Protein AF-A0A8T1KWB9-F1 (afdb_monomer_lite)

Sequence (146 aa):
MKRAVDLRKAERLNRGLHFVDAPKNNNHTVFVDEEEQVNSFDVAEHFDTAPELADRAFNRIRKRDLETAELPDLAANPKQKYKMQVEKDAMYRELRDRLARAKKLGHMSAKLDLERKVQAKGRKKKVKAAENGMPAVYRWKQQRQK

pLDDT: mean 89.34, std 5.97, range [61.62, 96.5]

Organism: NCBI:txid29920

Secondary structure (DSSP, 8-state):
-HHHHHHHHHHHHHHH---TTSPP----PPP-SSHHHHHT--HHHHTTB-HHHHT-SS---BHHHHHH-----SSS-HHHHHHHHHHHHHHHHHHHHHHHHHHHHHHHHHHHHHHHHHHSSS-EEEEE--BTTBPPEEEE------

Foldseek 3Di:
DVLVVLVVVLVVLVVVDDCQVPDDPDDDDDDDDDPVCVVVPDQCVVLQADPVCSPGPPDGDHPVRVVVDDDDPPVVCVPVVVVVVVVNVVSVVSSVVSVVVSVLVVLVVQQVVVVVVVPDDFDKDFDAPADPSHHTDIDTDPDDDD

InterPro domains:
  IPR007144 Small-subunit processome, Utp11 [PF03998] (1-146)
  IPR007144 Small-subunit processome, Utp11 [PTHR12838] (1-146)

Radius of gyration: 26.69 Å; chains: 1; bounding box: 68×46×63 Å

Structure (mmCIF, N/CA/C/O backbone):
data_AF-A0A8T1KWB9-F1
#
_entry.id   AF-A0A8T1KWB9-F1
#
loop_
_atom_site.group_PDB
_atom_site.id
_atom_site.type_symbol
_atom_site.label_atom_id
_atom_site.label_alt_id
_atom_site.label_comp_id
_atom_site.label_asym_id
_atom_site.label_entity_id
_atom_site.label_seq_id
_atom_site.pdbx_PDB_ins_code
_atom_site.Cartn_x
_atom_site.Cartn_y
_atom_site.Cartn_z
_atom_site.occupancy
_atom_site.B_iso_or_equiv
_atom_site.auth_seq_id
_atom_site.auth_comp_id
_atom_site.auth_asym_id
_atom_site.auth_atom_id
_atom_site.pdbx_PDB_model_num
ATOM 1 N N . MET A 1 1 ? 20.171 3.646 -8.354 1.00 77.69 1 MET A N 1
ATOM 2 C CA . MET A 1 1 ? 20.220 4.110 -6.945 1.00 77.69 1 MET A CA 1
ATOM 3 C C . MET A 1 1 ? 18.949 4.819 -6.470 1.00 77.69 1 MET A C 1
ATOM 5 O O . MET A 1 1 ? 18.406 4.393 -5.461 1.00 77.69 1 MET A O 1
ATOM 9 N N . LYS A 1 2 ? 18.416 5.834 -7.174 1.00 90.50 2 LYS A N 1
ATOM 10 C CA . LYS A 1 2 ? 17.222 6.590 -6.721 1.00 90.50 2 LYS A CA 1
ATOM 11 C C . LYS A 1 2 ? 15.974 5.725 -6.452 1.00 90.50 2 LYS A C 1
ATOM 13 O O . LYS A 1 2 ? 15.340 5.901 -5.422 1.00 90.50 2 LYS A O 1
ATOM 18 N N . ARG A 1 3 ? 15.710 4.704 -7.283 1.00 93.12 3 ARG A N 1
ATOM 19 C CA . ARG A 1 3 ? 14.637 3.713 -7.044 1.00 93.12 3 ARG A CA 1
ATOM 20 C C . ARG A 1 3 ? 14.742 3.030 -5.675 1.00 93.12 3 ARG A C 1
ATOM 22 O O . ARG A 1 3 ? 13.736 2.878 -4.998 1.00 93.12 3 ARG A O 1
ATOM 29 N N . ALA A 1 4 ? 15.944 2.621 -5.268 1.00 94.62 4 ALA A N 1
ATOM 30 C CA . ALA A 1 4 ? 16.150 1.939 -3.990 1.00 94.62 4 ALA A CA 1
ATOM 31 C C . ALA A 1 4 ? 15.890 2.872 -2.796 1.00 94.62 4 ALA A C 1
ATOM 33 O O . ALA A 1 4 ? 15.372 2.431 -1.777 1.00 94.62 4 ALA A O 1
ATOM 34 N N . VAL A 1 5 ? 16.200 4.165 -2.938 1.00 95.69 5 VAL A N 1
ATOM 35 C CA . VAL A 1 5 ? 15.898 5.182 -1.919 1.00 95.69 5 VAL A CA 1
ATOM 36 C C . VAL A 1 5 ? 14.388 5.351 -1.751 1.00 95.69 5 VAL A C 1
ATOM 38 O O . VAL A 1 5 ? 13.902 5.327 -0.622 1.00 95.69 5 VAL A O 1
ATOM 41 N N . ASP A 1 6 ? 13.641 5.472 -2.854 1.00 95.00 6 ASP A N 1
ATOM 42 C CA . ASP A 1 6 ? 12.179 5.585 -2.791 1.00 95.00 6 ASP A CA 1
ATOM 43 C C . ASP A 1 6 ? 11.531 4.319 -2.216 1.00 95.00 6 ASP A C 1
ATOM 45 O O . ASP A 1 6 ? 10.625 4.437 -1.397 1.00 95.00 6 ASP A O 1
ATOM 49 N N . LEU A 1 7 ? 12.035 3.126 -2.557 1.00 95.88 7 LEU A N 1
ATOM 50 C CA . LEU A 1 7 ? 11.556 1.866 -1.977 1.00 95.88 7 LEU A CA 1
ATOM 51 C C . LEU A 1 7 ? 11.820 1.781 -0.470 1.00 95.88 7 LEU A C 1
ATOM 53 O O . LEU A 1 7 ? 10.900 1.474 0.276 1.00 95.88 7 LEU A O 1
ATOM 57 N N . ARG A 1 8 ? 13.028 2.121 -0.001 1.00 96.06 8 ARG A N 1
ATOM 58 C CA . ARG A 1 8 ? 13.342 2.145 1.441 1.00 96.06 8 ARG A CA 1
ATOM 59 C C . ARG A 1 8 ? 12.474 3.150 2.200 1.00 96.06 8 ARG A C 1
ATOM 61 O O . ARG A 1 8 ? 12.041 2.888 3.319 1.00 96.06 8 ARG A O 1
ATOM 68 N N . LYS A 1 9 ? 12.209 4.318 1.605 1.00 95.19 9 LYS A N 1
ATOM 69 C CA . LYS A 1 9 ? 11.321 5.321 2.207 1.00 95.19 9 LYS A CA 1
ATOM 70 C C . LYS A 1 9 ? 9.868 4.841 2.229 1.00 95.19 9 LY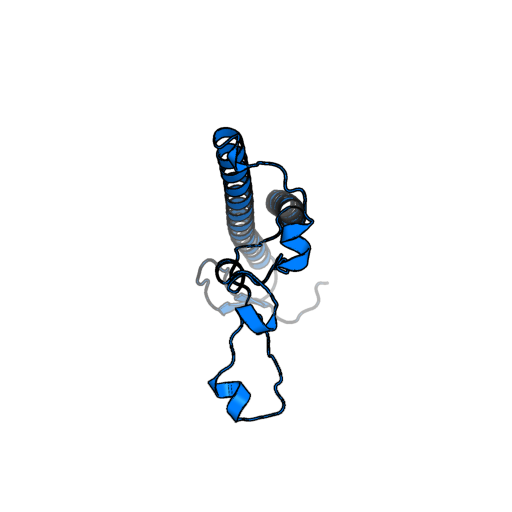S A C 1
ATOM 72 O O . LYS A 1 9 ? 9.225 5.008 3.259 1.00 95.19 9 LYS A O 1
ATOM 77 N N . ALA A 1 10 ? 9.385 4.234 1.144 1.00 95.25 10 ALA A N 1
ATOM 78 C CA . ALA A 1 10 ? 8.056 3.633 1.080 1.00 95.25 10 ALA A CA 1
ATOM 79 C C . ALA A 1 10 ? 7.901 2.515 2.117 1.00 95.25 10 ALA A C 1
ATOM 81 O O . ALA A 1 10 ? 6.915 2.500 2.836 1.00 95.25 10 ALA A O 1
ATOM 82 N N . GLU A 1 11 ? 8.900 1.645 2.274 1.00 94.94 11 GLU A N 1
ATOM 83 C CA . GLU A 1 11 ? 8.899 0.586 3.286 1.00 94.94 11 GLU A CA 1
ATOM 84 C C . GLU A 1 11 ? 8.808 1.159 4.705 1.00 94.94 11 GLU A C 1
ATOM 86 O O . GLU A 1 11 ? 7.983 0.719 5.501 1.00 94.94 11 GLU A O 1
ATOM 91 N N . ARG A 1 12 ? 9.601 2.192 5.013 1.00 94.44 12 ARG A N 1
ATOM 92 C CA . ARG A 1 12 ? 9.540 2.865 6.317 1.00 94.44 12 ARG A CA 1
ATOM 93 C C . ARG A 1 12 ? 8.172 3.498 6.584 1.00 94.44 12 ARG A C 1
ATOM 95 O O . ARG A 1 12 ? 7.679 3.380 7.698 1.00 94.44 12 ARG A O 1
ATOM 102 N N . LEU A 1 13 ? 7.577 4.158 5.588 1.00 93.75 13 LEU A N 1
ATOM 103 C CA . LEU A 1 13 ? 6.226 4.723 5.703 1.00 93.75 13 LEU A CA 1
ATOM 104 C C . LEU A 1 13 ? 5.181 3.618 5.891 1.00 93.75 13 LEU A C 1
ATOM 106 O O . LEU A 1 13 ? 4.329 3.727 6.763 1.00 93.75 13 LEU A O 1
ATOM 110 N N . ASN A 1 14 ? 5.291 2.531 5.129 1.00 92.00 14 ASN A N 1
ATOM 111 C CA . ASN A 1 14 ? 4.378 1.395 5.189 1.00 92.00 14 ASN A CA 1
ATOM 112 C C . ASN A 1 14 ? 4.375 0.722 6.568 1.00 92.00 14 ASN A C 1
ATOM 114 O O . ASN A 1 14 ? 3.321 0.328 7.041 1.00 92.00 14 ASN A O 1
ATOM 118 N N . ARG A 1 15 ? 5.532 0.633 7.240 1.00 91.00 15 ARG A N 1
ATOM 119 C CA . ARG A 1 15 ? 5.627 0.093 8.611 1.00 91.00 15 ARG A CA 1
ATOM 120 C C . ARG A 1 15 ? 4.880 0.935 9.651 1.00 91.00 15 ARG A C 1
ATOM 122 O O . ARG A 1 15 ? 4.460 0.389 10.660 1.00 91.00 15 ARG A O 1
ATOM 129 N N . GLY A 1 16 ? 4.749 2.244 9.427 1.00 87.94 16 GLY A N 1
ATOM 130 C CA . GLY A 1 16 ? 4.031 3.152 10.328 1.00 87.94 16 GLY A CA 1
ATOM 131 C C . GLY A 1 16 ? 2.549 3.340 9.988 1.00 87.94 16 GLY A C 1
ATOM 132 O O . GLY A 1 16 ? 1.825 3.956 10.764 1.00 87.94 16 GLY A O 1
ATOM 133 N N . LEU A 1 17 ? 2.090 2.848 8.834 1.00 90.19 17 LEU A N 1
ATOM 134 C CA . LEU A 1 17 ? 0.708 2.986 8.381 1.00 90.19 17 LEU A CA 1
ATOM 135 C C . LEU A 1 17 ? -0.053 1.682 8.628 1.00 90.19 17 LEU A C 1
ATOM 137 O O . LEU A 1 17 ? 0.358 0.613 8.191 1.00 90.19 17 LEU A O 1
ATOM 141 N N . HIS A 1 18 ? -1.185 1.776 9.323 1.00 84.50 18 HIS A N 1
ATOM 142 C CA . HIS A 1 18 ? -1.950 0.603 9.757 1.00 84.50 18 HIS A CA 1
ATOM 143 C C . HIS A 1 18 ? -3.013 0.130 8.750 1.00 84.50 18 HIS A C 1
ATOM 145 O O . HIS A 1 18 ? -3.548 -0.963 8.920 1.00 84.50 18 HIS A O 1
ATOM 151 N N . PHE A 1 19 ? -3.328 0.924 7.716 1.00 86.56 19 PHE A N 1
ATOM 152 C CA . PHE A 1 19 ? -4.338 0.597 6.689 1.00 86.56 19 PHE A CA 1
ATOM 153 C C . PHE A 1 19 ? -5.686 0.155 7.278 1.00 86.56 19 PHE A C 1
ATOM 155 O O . PHE A 1 19 ? -6.318 -0.785 6.806 1.00 86.56 19 PHE A O 1
ATOM 162 N N . VAL A 1 20 ? -6.089 0.828 8.354 1.00 83.69 20 VAL A N 1
ATOM 163 C CA . VAL A 1 20 ? -7.256 0.482 9.171 1.00 83.69 20 VAL A CA 1
ATOM 164 C C . VAL A 1 20 ? -8.556 0.594 8.370 1.00 83.69 20 VAL A C 1
ATOM 166 O O . VAL A 1 20 ? -9.344 -0.343 8.372 1.00 83.69 20 VAL A O 1
ATOM 169 N N . ASP A 1 21 ? -8.710 1.676 7.606 1.00 77.69 21 ASP A N 1
ATOM 170 C CA . ASP A 1 21 ? -9.900 1.946 6.784 1.00 77.69 21 ASP A CA 1
ATOM 171 C C . ASP A 1 21 ? -9.782 1.402 5.348 1.00 77.69 21 ASP A C 1
ATOM 173 O O . ASP A 1 21 ? -10.619 1.683 4.492 1.00 77.69 21 ASP A O 1
ATOM 177 N N . ALA A 1 22 ? -8.714 0.659 5.040 1.00 82.88 22 ALA A N 1
ATOM 178 C CA . ALA A 1 22 ? -8.559 0.061 3.722 1.00 82.88 22 ALA A CA 1
ATOM 179 C C . ALA A 1 22 ? -9.449 -1.189 3.616 1.00 82.88 22 ALA A C 1
ATOM 181 O O . ALA A 1 22 ? -9.444 -2.004 4.545 1.00 82.88 22 ALA A O 1
ATOM 182 N N . PRO A 1 23 ? -10.163 -1.395 2.493 1.00 81.12 23 PRO A N 1
ATOM 183 C CA . PRO A 1 23 ? -10.938 -2.612 2.295 1.00 81.12 23 PRO A CA 1
ATOM 184 C C . PRO A 1 23 ? -9.993 -3.814 2.338 1.00 81.12 23 PRO A C 1
ATOM 186 O O . PRO A 1 23 ? -9.024 -3.895 1.577 1.00 81.12 23 PRO A O 1
ATOM 189 N N . LYS A 1 24 ? -10.254 -4.734 3.265 1.00 81.12 24 LYS A N 1
ATOM 190 C CA . LYS A 1 24 ? -9.533 -5.999 3.370 1.00 81.12 24 LYS A CA 1
ATOM 191 C C . LYS A 1 24 ? -10.380 -7.085 2.725 1.00 81.12 24 LYS A C 1
ATOM 193 O O . LYS A 1 24 ? -11.570 -7.187 2.987 1.00 81.12 24 LYS A O 1
ATOM 198 N N . ASN A 1 25 ? -9.748 -7.924 1.911 1.00 82.38 25 ASN A N 1
ATOM 199 C CA . ASN A 1 25 ? -10.409 -9.061 1.268 1.00 82.38 25 ASN A CA 1
ATOM 200 C C . ASN A 1 25 ? -10.485 -10.268 2.221 1.00 82.38 25 ASN A C 1
ATOM 202 O O . ASN A 1 25 ? -10.123 -11.380 1.839 1.00 82.38 25 ASN A O 1
ATOM 206 N N . ASN A 1 26 ? -10.858 -10.048 3.484 1.00 84.75 26 ASN A N 1
ATOM 207 C CA . ASN A 1 26 ? -11.024 -11.106 4.472 1.00 84.75 26 ASN A CA 1
ATOM 208 C C . ASN A 1 26 ? -12.505 -11.306 4.793 1.00 84.75 26 ASN A C 1
ATOM 210 O O . ASN A 1 26 ? -13.232 -10.348 5.033 1.00 84.75 26 ASN A O 1
ATOM 214 N N . ASN A 1 27 ? -12.924 -12.566 4.852 1.00 88.44 27 ASN A N 1
ATOM 215 C CA . ASN A 1 27 ? -14.277 -12.933 5.246 1.00 88.44 27 ASN A CA 1
ATOM 216 C C . ASN A 1 27 ? -14.252 -13.402 6.701 1.00 88.44 27 ASN A C 1
ATOM 218 O O . ASN A 1 27 ? -13.423 -14.240 7.063 1.00 88.44 27 ASN A O 1
ATOM 222 N N . HIS A 1 28 ? -15.145 -12.862 7.529 1.00 88.88 28 HIS A N 1
ATOM 223 C CA . HIS A 1 28 ? -15.380 -13.356 8.881 1.00 88.88 28 HIS A CA 1
ATOM 224 C C . HIS A 1 28 ? -16.619 -14.251 8.860 1.00 88.88 28 HIS A C 1
ATOM 226 O O . HIS A 1 28 ? -17.711 -13.779 8.557 1.00 88.88 28 HIS A O 1
ATOM 232 N N . THR A 1 29 ? -16.431 -15.545 9.111 1.00 92.12 29 THR A N 1
ATOM 233 C CA . THR A 1 29 ? -17.501 -16.548 9.128 1.00 92.12 29 THR A CA 1
ATOM 234 C C . THR A 1 29 ? -17.866 -16.870 10.570 1.00 92.12 29 THR A C 1
ATOM 236 O O . THR A 1 29 ? -16.995 -17.212 11.368 1.00 92.12 29 THR A O 1
ATOM 239 N N . VAL A 1 30 ? -19.150 -16.727 10.896 1.00 91.25 30 VAL A N 1
ATOM 240 C CA . VAL A 1 30 ? -19.722 -17.104 12.193 1.00 91.25 30 VAL A CA 1
ATOM 241 C C . VAL A 1 30 ? -20.469 -18.416 12.001 1.00 91.25 30 VAL A C 1
ATOM 243 O O . VAL A 1 30 ? -21.204 -18.569 11.027 1.00 91.25 30 VAL A O 1
ATOM 246 N N . PHE A 1 31 ? -20.244 -19.364 12.905 1.00 92.69 31 PHE A N 1
ATOM 247 C CA . PHE A 1 31 ? -20.934 -20.648 12.911 1.00 92.69 31 PHE A CA 1
ATOM 248 C C . PHE A 1 31 ? -22.048 -20.596 13.952 1.00 92.69 31 PHE A C 1
ATOM 250 O O . PHE A 1 31 ? -21.809 -20.164 15.079 1.00 92.69 31 PHE A O 1
ATOM 257 N N . VAL A 1 32 ? -23.245 -21.011 13.549 1.00 92.19 32 VAL A N 1
ATOM 258 C CA . VAL A 1 32 ? -24.430 -21.128 14.404 1.00 92.19 32 VAL A CA 1
ATOM 259 C C . VAL A 1 32 ? -24.939 -22.560 14.334 1.00 92.19 32 VAL A C 1
ATOM 261 O O . VAL A 1 32 ? -24.739 -23.237 13.323 1.00 92.19 32 VAL A O 1
ATOM 264 N N . ASP A 1 33 ? -25.558 -23.018 15.416 1.00 90.81 33 ASP A N 1
ATOM 265 C CA . ASP A 1 33 ? -25.938 -24.424 15.563 1.00 90.81 33 ASP A CA 1
ATOM 266 C C . ASP A 1 33 ? -27.281 -24.742 14.885 1.00 90.81 33 ASP A C 1
ATOM 268 O O . ASP A 1 33 ? -27.476 -25.849 14.385 1.00 90.81 33 ASP A O 1
ATOM 272 N N . GLU A 1 34 ? -28.195 -23.770 14.825 1.00 93.38 34 GLU A N 1
ATOM 273 C CA . GLU A 1 34 ? -29.546 -23.940 14.279 1.00 93.38 34 GLU A CA 1
ATOM 274 C C . GLU A 1 34 ? -29.771 -23.088 13.025 1.00 93.38 34 GLU A C 1
ATOM 276 O O . GLU A 1 34 ? -29.307 -21.953 12.919 1.00 93.38 34 GLU A O 1
ATOM 281 N N . GLU A 1 35 ? -30.554 -23.612 12.081 1.00 89.12 35 GLU A N 1
ATOM 282 C CA . GLU A 1 35 ? -30.873 -22.915 10.829 1.00 89.12 35 GLU A CA 1
ATOM 283 C C . GLU A 1 35 ? -31.767 -21.682 11.056 1.00 89.12 35 GLU A C 1
ATOM 285 O O . GLU A 1 35 ? -31.634 -20.674 10.364 1.00 89.12 35 GLU A O 1
ATOM 290 N N . GLU A 1 36 ? -32.628 -21.709 12.076 1.00 89.31 36 GLU A N 1
ATOM 291 C CA . GLU A 1 36 ? -33.459 -20.559 12.455 1.00 89.31 36 GLU A CA 1
ATOM 292 C C . GLU A 1 36 ? -32.601 -19.364 12.897 1.00 89.31 36 GLU A C 1
ATOM 294 O O . GLU A 1 36 ? -32.879 -18.225 12.514 1.00 89.31 36 GLU A O 1
ATOM 299 N N . GLN A 1 37 ? -31.495 -19.634 13.599 1.00 85.00 37 GLN A N 1
ATOM 300 C CA . GLN A 1 37 ? -30.552 -18.613 14.058 1.00 85.00 37 GLN A CA 1
ATOM 301 C C . GLN A 1 37 ? -29.820 -17.933 12.899 1.00 85.00 37 GLN A C 1
ATOM 303 O O . GLN A 1 37 ? -29.424 -16.781 13.039 1.00 85.00 37 GLN A O 1
ATOM 308 N N . VAL A 1 38 ? -29.670 -18.599 11.745 1.00 88.06 38 VAL A N 1
ATOM 309 C CA . VAL A 1 38 ? -29.090 -17.987 10.536 1.00 88.06 38 VAL A CA 1
ATOM 310 C C . VAL A 1 38 ? -29.983 -16.855 10.024 1.00 88.06 38 VAL A C 1
ATOM 312 O O . VAL A 1 38 ? -29.482 -15.808 9.617 1.00 88.06 38 VAL A O 1
ATOM 315 N N . ASN A 1 39 ? -31.305 -17.049 10.058 1.00 88.44 39 ASN A N 1
ATOM 316 C CA . ASN A 1 39 ? -32.268 -16.095 9.507 1.00 88.44 39 ASN A CA 1
ATOM 317 C C . ASN A 1 39 ? -32.474 -14.869 10.406 1.00 88.44 39 ASN A C 1
ATOM 319 O O . ASN A 1 39 ? -32.750 -13.783 9.899 1.00 88.44 39 ASN A O 1
ATOM 323 N N . SER A 1 40 ? -32.335 -15.027 11.724 1.00 90.62 40 SER A N 1
ATOM 324 C CA . SER A 1 40 ? -32.495 -13.949 12.709 1.00 90.62 40 SER A CA 1
ATOM 325 C C . SER A 1 40 ? -31.169 -13.402 13.247 1.00 90.62 40 SER A C 1
ATOM 327 O O . SER A 1 40 ? -31.167 -12.727 14.274 1.00 90.62 40 SER A O 1
ATOM 329 N N . PHE A 1 41 ? -30.036 -13.721 12.614 1.00 89.94 41 PHE A N 1
ATOM 330 C CA . PHE A 1 41 ? -28.720 -13.361 13.134 1.00 89.94 41 PHE A CA 1
ATOM 331 C C . PHE A 1 41 ? -28.491 -11.843 13.111 1.00 89.94 41 PHE A C 1
ATOM 333 O O . PHE A 1 41 ? -28.329 -11.253 12.040 1.00 89.94 41 PHE A O 1
ATOM 340 N N . ASP A 1 42 ? -28.398 -11.221 14.290 1.00 91.19 42 ASP A N 1
ATOM 341 C CA . ASP A 1 42 ? -27.894 -9.856 14.431 1.00 91.19 42 ASP A CA 1
ATOM 342 C C . ASP A 1 42 ? -26.419 -9.843 14.848 1.00 91.19 42 ASP A C 1
ATOM 344 O O . ASP A 1 42 ? -25.993 -10.383 15.872 1.00 91.19 42 ASP A O 1
ATOM 348 N N . VAL A 1 43 ? -25.629 -9.148 14.039 1.00 90.44 43 VAL A N 1
ATOM 349 C CA . VAL A 1 43 ? -24.198 -8.964 14.236 1.00 90.44 43 VAL A CA 1
ATOM 350 C C . VAL A 1 43 ? -23.923 -8.104 15.477 1.00 90.44 43 VAL A C 1
ATOM 352 O O . VAL A 1 43 ? -22.946 -8.352 16.188 1.00 90.44 43 VAL A O 1
ATOM 355 N N . ALA A 1 44 ? -24.728 -7.068 15.735 1.00 91.12 44 ALA A N 1
ATOM 356 C CA . ALA A 1 44 ? -24.476 -6.149 16.844 1.00 91.12 44 ALA A CA 1
ATOM 357 C C . ALA A 1 44 ? -24.719 -6.827 18.198 1.00 91.12 44 ALA A C 1
ATOM 359 O O . ALA A 1 44 ? -23.871 -6.712 19.090 1.00 91.12 44 ALA A O 1
ATOM 360 N N . GLU A 1 45 ? -25.821 -7.570 18.316 1.00 91.00 45 GLU A N 1
ATOM 361 C CA . GLU A 1 45 ? -26.128 -8.421 19.468 1.00 91.00 45 GLU A CA 1
ATOM 362 C C . GLU A 1 45 ? -25.100 -9.536 19.660 1.00 91.00 45 GLU A C 1
ATOM 364 O O . GLU A 1 45 ? -24.564 -9.665 20.755 1.00 91.00 45 GLU A O 1
ATOM 369 N N . HIS A 1 46 ? -24.723 -10.272 18.607 1.00 90.62 46 HIS A N 1
ATOM 370 C CA . HIS A 1 46 ? -23.752 -11.366 18.737 1.00 90.62 46 HIS A CA 1
ATOM 371 C C . HIS A 1 46 ? -22.401 -10.916 19.322 1.00 90.62 46 HIS A C 1
ATOM 373 O O . HIS A 1 46 ? -21.770 -11.641 20.092 1.00 90.62 46 HIS A O 1
ATOM 379 N N . PHE A 1 47 ? -21.940 -9.713 18.965 1.00 90.25 47 PHE A N 1
ATOM 380 C CA . PHE A 1 47 ? -20.683 -9.161 19.476 1.00 90.25 47 PHE A CA 1
ATOM 381 C C . PHE A 1 47 ? -20.849 -8.259 20.709 1.00 90.25 47 PHE A C 1
ATOM 383 O O . PHE A 1 47 ? -19.853 -7.682 21.156 1.00 90.25 47 PHE A O 1
ATOM 390 N N . ASP A 1 48 ? -22.061 -8.116 21.253 1.00 92.06 48 ASP A N 1
ATOM 391 C CA . ASP A 1 48 ? -22.395 -7.178 22.332 1.00 92.06 48 ASP A CA 1
ATOM 392 C C . ASP A 1 48 ? -21.881 -5.755 22.061 1.00 92.06 48 ASP A C 1
ATOM 394 O O . ASP A 1 48 ? -21.331 -5.090 22.943 1.00 92.06 48 ASP A O 1
ATOM 398 N N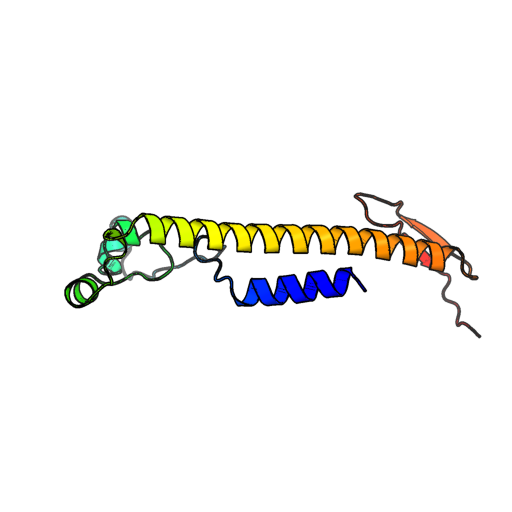 . THR A 1 49 ? -22.006 -5.273 20.823 1.00 93.06 49 THR A N 1
ATOM 399 C CA . THR A 1 49 ? -21.444 -3.981 20.391 1.00 93.06 49 THR A CA 1
ATOM 400 C C . THR A 1 49 ? -22.525 -2.989 19.975 1.00 93.06 49 THR A C 1
ATOM 402 O O . THR A 1 49 ? -23.695 -3.335 19.813 1.00 93.06 49 THR A O 1
ATOM 405 N N . ALA A 1 50 ? -22.154 -1.713 19.859 1.00 89.38 50 ALA A N 1
ATOM 406 C CA . ALA A 1 50 ? -23.033 -0.714 19.261 1.00 89.38 50 ALA A CA 1
ATOM 407 C C . ALA A 1 50 ? -23.184 -0.990 17.751 1.00 89.38 50 ALA A C 1
ATOM 409 O O . ALA A 1 50 ? -22.187 -1.341 17.110 1.00 89.38 50 ALA A O 1
ATOM 410 N N . PRO A 1 51 ? -24.372 -0.771 17.157 1.00 90.38 51 PRO A N 1
ATOM 411 C CA . PRO A 1 51 ? -24.612 -1.050 15.739 1.00 90.38 51 PRO A CA 1
ATOM 412 C C . PRO A 1 51 ? -23.654 -0.278 14.816 1.00 90.38 51 PRO A C 1
ATOM 414 O O . PRO A 1 51 ? -23.175 -0.824 13.831 1.00 90.38 51 PRO A O 1
ATOM 417 N N . GLU A 1 52 ? -23.248 0.941 15.186 1.00 88.25 52 GLU A N 1
ATOM 418 C CA . GLU A 1 52 ? -22.279 1.748 14.419 1.00 88.25 52 GLU A CA 1
ATOM 419 C C . GLU A 1 52 ? -20.866 1.141 14.342 1.00 88.25 52 GLU A C 1
ATOM 421 O O . GLU A 1 52 ? -20.066 1.481 13.466 1.00 88.25 52 GLU A O 1
ATOM 426 N N . LEU A 1 53 ? -20.523 0.271 15.295 1.00 86.25 53 LEU A N 1
ATOM 427 C CA . LEU A 1 53 ? -19.248 -0.443 15.333 1.00 86.25 53 LEU A CA 1
ATOM 428 C C . LEU A 1 53 ? -19.358 -1.832 14.701 1.00 86.25 53 LEU A C 1
ATOM 430 O O . LEU A 1 53 ? -18.330 -2.487 14.521 1.00 86.25 53 LEU A O 1
ATOM 434 N N . ALA A 1 54 ? -20.565 -2.286 14.352 1.00 86.56 54 ALA A N 1
ATOM 435 C CA . ALA A 1 54 ? -20.769 -3.619 13.811 1.00 86.56 54 ALA A CA 1
ATOM 436 C C . ALA A 1 54 ? -20.135 -3.782 12.417 1.00 86.56 54 ALA A C 1
ATOM 438 O O . ALA A 1 54 ? -19.551 -4.820 12.114 1.00 86.56 54 ALA A O 1
ATOM 439 N N . ASP A 1 55 ? -20.130 -2.719 11.615 1.00 85.62 55 ASP A N 1
ATOM 440 C CA . ASP A 1 55 ? -19.512 -2.732 10.284 1.00 85.62 55 ASP A CA 1
ATOM 441 C C . ASP A 1 55 ? -17.974 -2.674 10.326 1.00 85.62 55 ASP A C 1
ATOM 443 O O . ASP A 1 55 ? -17.296 -2.897 9.319 1.00 85.62 55 ASP A O 1
ATOM 447 N N . ARG A 1 56 ? -17.378 -2.360 11.485 1.00 85.06 56 ARG A N 1
ATOM 448 C CA . ARG A 1 56 ? -15.924 -2.201 11.615 1.00 85.06 56 ARG A CA 1
ATOM 449 C C . ARG A 1 56 ? -15.271 -3.524 11.978 1.00 85.06 56 ARG A C 1
ATOM 451 O O . ARG A 1 56 ? -15.569 -4.126 12.999 1.00 85.06 56 ARG A O 1
ATOM 458 N N . ALA A 1 57 ? -14.273 -3.934 11.201 1.00 82.69 57 ALA A N 1
ATOM 459 C CA . ALA A 1 57 ? -13.503 -5.149 11.486 1.00 82.69 57 ALA A CA 1
ATOM 460 C C . ALA A 1 57 ? -12.470 -4.989 12.622 1.00 82.69 57 ALA A C 1
ATOM 462 O O . ALA A 1 57 ? -11.879 -5.969 13.069 1.00 82.69 57 ALA A O 1
ATOM 463 N N . PHE A 1 58 ? -12.196 -3.761 13.064 1.00 82.31 58 PHE A N 1
ATOM 464 C CA . PHE A 1 58 ? -11.179 -3.440 14.065 1.00 82.31 58 PHE A CA 1
ATOM 465 C C . PHE A 1 58 ? -11.798 -2.654 15.225 1.00 82.31 58 PHE A C 1
ATOM 467 O O . PHE A 1 58 ? -12.727 -1.877 15.024 1.00 82.31 58 PHE A O 1
ATOM 474 N N . ASN A 1 59 ? -11.243 -2.828 16.428 1.00 85.56 59 ASN A N 1
ATOM 475 C CA . ASN A 1 59 ? -11.645 -2.121 17.651 1.00 85.56 59 ASN A CA 1
ATOM 476 C C . ASN A 1 59 ? -13.170 -2.115 17.912 1.00 85.56 59 ASN A C 1
ATOM 478 O O . ASN A 1 59 ? -13.780 -1.058 18.073 1.00 85.56 59 ASN A O 1
ATOM 482 N N . ARG A 1 60 ? -13.785 -3.305 17.937 1.00 88.88 60 ARG A N 1
ATOM 483 C CA . ARG A 1 60 ? -15.192 -3.501 18.320 1.00 88.88 60 ARG A CA 1
ATOM 484 C C . ARG A 1 60 ? -15.279 -3.639 19.841 1.00 88.88 60 ARG A C 1
ATOM 486 O O . ARG A 1 60 ? -15.084 -4.725 20.378 1.00 88.88 60 ARG A O 1
ATOM 493 N N . ILE A 1 61 ? -15.484 -2.518 20.529 1.00 89.56 61 ILE A N 1
ATOM 494 C CA . ILE A 1 61 ? -15.596 -2.477 21.994 1.00 89.56 61 ILE A CA 1
ATOM 495 C C . ILE A 1 61 ? -16.981 -2.992 22.403 1.00 89.56 61 ILE A C 1
ATOM 497 O O . ILE A 1 61 ? -17.989 -2.574 21.827 1.00 89.56 61 ILE A O 1
ATOM 501 N N . ARG A 1 62 ? -17.030 -3.891 23.393 1.00 91.81 62 ARG A N 1
ATOM 502 C CA . ARG A 1 62 ? -18.292 -4.400 23.949 1.00 91.81 62 ARG A CA 1
ATOM 503 C C . ARG A 1 62 ? -18.968 -3.342 24.813 1.00 91.81 62 ARG A C 1
ATOM 505 O O . ARG A 1 62 ? -18.284 -2.545 25.446 1.00 91.81 62 ARG A O 1
ATOM 512 N N . LYS A 1 63 ? -20.295 -3.383 24.923 1.00 90.69 63 LYS A N 1
ATOM 513 C CA . LYS A 1 63 ? -21.090 -2.438 25.733 1.00 90.69 63 LYS A CA 1
ATOM 514 C C . LYS A 1 63 ? -20.573 -2.323 27.176 1.00 90.69 63 LYS A C 1
ATOM 516 O O . LYS A 1 63 ? -20.286 -1.221 27.624 1.00 90.69 63 LYS A O 1
ATOM 521 N N . ARG A 1 64 ? -20.297 -3.455 27.835 1.00 90.50 64 ARG A N 1
ATOM 522 C CA . ARG A 1 64 ? -19.706 -3.502 29.191 1.00 90.50 64 ARG A CA 1
ATOM 523 C C . ARG A 1 64 ? -18.360 -2.762 29.308 1.00 90.50 64 ARG A C 1
ATOM 525 O O . ARG A 1 64 ? -18.057 -2.140 30.320 1.00 90.50 64 ARG A O 1
ATOM 532 N N . ASP A 1 65 ? -17.535 -2.857 28.264 1.00 88.94 65 ASP A N 1
ATOM 533 C CA . ASP A 1 65 ? -16.190 -2.287 28.247 1.00 88.94 65 ASP A CA 1
ATOM 534 C C . ASP A 1 65 ? -16.280 -0.789 27.918 1.00 88.94 65 ASP A C 1
ATOM 536 O O . ASP A 1 65 ? -15.502 0.001 28.440 1.00 88.94 65 ASP A O 1
ATOM 540 N N . LEU A 1 66 ? -17.277 -0.382 27.121 1.00 87.00 66 LEU A N 1
ATOM 541 C CA . LEU A 1 66 ? -17.596 1.017 26.837 1.00 87.00 66 LEU A CA 1
ATOM 542 C C . LEU A 1 66 ? -18.057 1.775 28.092 1.00 87.00 66 LEU A C 1
ATOM 544 O O . LEU A 1 66 ? -17.702 2.937 28.248 1.00 87.00 66 LEU A O 1
ATOM 548 N N . GLU A 1 67 ? -18.804 1.122 28.986 1.00 87.44 67 GLU A N 1
ATOM 549 C CA . GLU A 1 67 ? -19.250 1.706 30.263 1.00 87.44 67 GLU A CA 1
ATOM 550 C C . GLU A 1 67 ? -18.088 1.995 31.222 1.00 87.44 67 GLU A C 1
ATOM 552 O O . GLU A 1 67 ? -18.143 2.943 32.000 1.00 87.44 67 GLU A O 1
ATOM 557 N N . THR A 1 68 ? -17.030 1.183 31.159 1.00 88.31 68 THR A N 1
ATOM 558 C CA . THR A 1 68 ? -15.869 1.288 32.059 1.00 88.31 68 THR A CA 1
ATOM 559 C C . THR A 1 68 ? -14.730 2.114 31.446 1.00 88.31 68 THR A C 1
ATOM 561 O O . THR A 1 68 ? -13.852 2.598 32.157 1.00 88.31 68 THR A O 1
ATOM 564 N N . ALA A 1 69 ? -14.698 2.257 30.119 1.00 84.06 69 ALA A N 1
ATOM 565 C CA . ALA A 1 69 ? -13.589 2.885 29.416 1.00 84.06 69 ALA A CA 1
ATOM 566 C C . ALA A 1 69 ? -13.592 4.413 29.566 1.00 84.06 69 ALA A C 1
ATOM 568 O O . ALA A 1 69 ? -14.446 5.114 29.025 1.00 84.06 69 ALA A O 1
ATOM 569 N N . GLU A 1 70 ? -12.545 4.944 30.193 1.00 83.50 70 GLU A N 1
ATOM 570 C CA . GLU A 1 70 ? -12.227 6.369 30.135 1.00 83.50 70 GLU A CA 1
ATOM 571 C C . GLU A 1 70 ? -11.581 6.695 28.782 1.00 83.50 70 GLU A C 1
ATOM 573 O O . GLU A 1 70 ? -10.393 6.457 28.545 1.00 83.50 70 GLU A O 1
ATOM 578 N N . LEU A 1 71 ? -12.383 7.213 27.852 1.00 78.44 71 LEU A N 1
ATOM 579 C CA . LEU A 1 71 ? -11.887 7.664 26.557 1.00 78.44 71 LEU A CA 1
ATOM 580 C C . LEU A 1 71 ? -11.416 9.121 26.654 1.00 78.44 71 LEU A C 1
ATOM 582 O O . LEU A 1 71 ? -12.140 9.963 27.188 1.00 78.44 71 LEU A O 1
ATOM 586 N N . PRO A 1 72 ? -10.236 9.461 26.103 1.00 75.06 72 PRO A N 1
ATOM 587 C CA . PRO A 1 72 ? -9.838 10.854 25.991 1.00 75.06 72 PRO A CA 1
ATOM 588 C C . PRO A 1 72 ? -10.855 11.592 25.117 1.00 75.06 72 PRO A C 1
ATOM 590 O O . PRO A 1 72 ? -11.195 11.123 24.025 1.00 75.06 72 PRO A O 1
ATOM 593 N N . ASP A 1 73 ? -11.320 12.754 25.580 1.00 70.69 73 ASP A N 1
ATOM 594 C CA . ASP A 1 73 ? -12.276 13.574 24.841 1.00 70.69 73 ASP A CA 1
ATOM 595 C C . ASP A 1 73 ? -11.602 14.221 23.620 1.00 70.69 73 ASP A C 1
ATOM 597 O O . ASP A 1 73 ? -11.161 15.370 23.612 1.00 70.69 73 ASP A O 1
ATOM 601 N N . LEU A 1 74 ? -11.494 13.440 22.548 1.00 64.75 74 LEU A N 1
ATOM 602 C CA . LEU A 1 74 ? -11.041 13.909 21.243 1.00 64.75 74 LEU A CA 1
ATOM 603 C C . LEU A 1 74 ? -12.100 14.794 20.558 1.00 64.75 74 LEU A C 1
ATOM 605 O O . LEU A 1 74 ? -11.788 15.425 19.544 1.00 64.75 74 LEU A O 1
ATOM 609 N N . ALA A 1 75 ? -13.336 14.847 21.076 1.00 61.62 75 ALA A N 1
ATOM 610 C CA . ALA A 1 75 ? -14.380 15.750 20.601 1.00 61.62 75 ALA A CA 1
ATOM 611 C C . ALA A 1 75 ? -14.212 17.170 21.173 1.00 61.62 75 ALA A C 1
ATOM 613 O O . ALA A 1 75 ? -14.572 18.130 20.492 1.00 61.62 75 ALA A O 1
ATOM 614 N N . ALA A 1 76 ? -13.555 17.322 22.329 1.00 69.25 76 ALA A N 1
ATOM 615 C CA . ALA A 1 76 ? -13.223 18.622 22.918 1.00 69.25 76 ALA A CA 1
ATOM 616 C C . ALA A 1 76 ? -12.327 19.498 22.024 1.00 69.25 76 ALA A C 1
ATOM 618 O O . ALA A 1 76 ? -12.336 20.724 22.153 1.00 69.25 76 ALA A O 1
ATOM 619 N N . ASN A 1 77 ? -11.540 18.911 21.108 1.00 82.56 77 ASN A N 1
ATOM 620 C CA . ASN A 1 77 ? -10.622 19.673 20.258 1.00 82.56 77 ASN A CA 1
ATOM 621 C C . ASN A 1 77 ? -10.685 19.281 18.766 1.00 82.56 77 ASN A C 1
ATOM 623 O O . ASN A 1 77 ? -9.784 18.613 18.239 1.00 82.56 77 ASN A O 1
ATOM 627 N N . PRO A 1 78 ? -11.705 19.754 18.023 1.00 85.50 78 PRO A N 1
ATOM 628 C CA . PRO A 1 78 ? -11.892 19.411 16.610 1.00 85.50 78 PRO A CA 1
ATOM 629 C C . PRO A 1 78 ? -10.709 19.828 15.722 1.00 85.50 78 PRO A C 1
ATOM 631 O O . PRO A 1 78 ? -10.410 19.160 14.730 1.00 85.50 78 PRO A O 1
ATOM 634 N N . LYS A 1 79 ? -9.976 20.890 16.095 1.00 88.25 79 LYS A N 1
ATOM 635 C CA . LYS A 1 79 ? -8.772 21.332 15.372 1.00 88.25 79 LYS A CA 1
ATOM 636 C C . LYS A 1 79 ? -7.655 20.290 15.429 1.00 88.25 79 LYS A C 1
ATOM 638 O O . LYS A 1 79 ? -6.993 20.055 14.419 1.00 88.25 79 LYS A O 1
ATOM 643 N N . GLN A 1 80 ? -7.449 19.654 16.583 1.00 86.94 80 GLN A N 1
ATOM 644 C CA . GLN A 1 80 ? -6.438 18.604 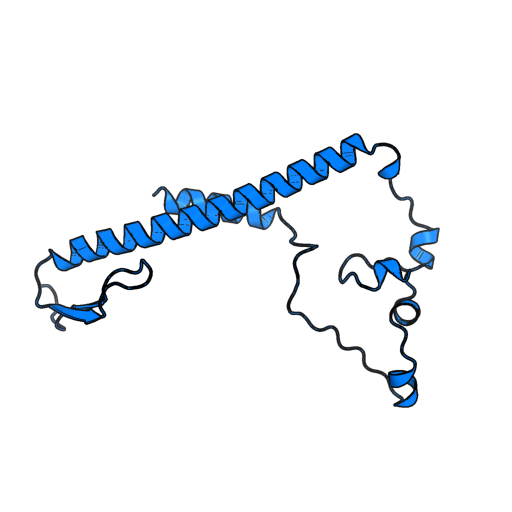16.736 1.00 86.94 80 GLN A CA 1
ATOM 645 C C . GLN A 1 80 ? -6.806 17.361 15.922 1.00 86.94 80 GLN A C 1
ATOM 647 O O . GLN A 1 80 ? -5.961 16.838 15.195 1.00 86.94 80 GLN A O 1
ATOM 652 N N . LYS A 1 81 ? -8.081 16.948 15.957 1.00 86.75 81 LYS A N 1
ATOM 653 C CA . LYS A 1 81 ? -8.589 15.833 15.144 1.00 86.75 81 LYS A CA 1
ATOM 654 C C . LYS A 1 81 ? -8.375 16.075 13.649 1.00 86.75 81 LYS A C 1
ATOM 656 O O . LYS A 1 81 ? -7.838 1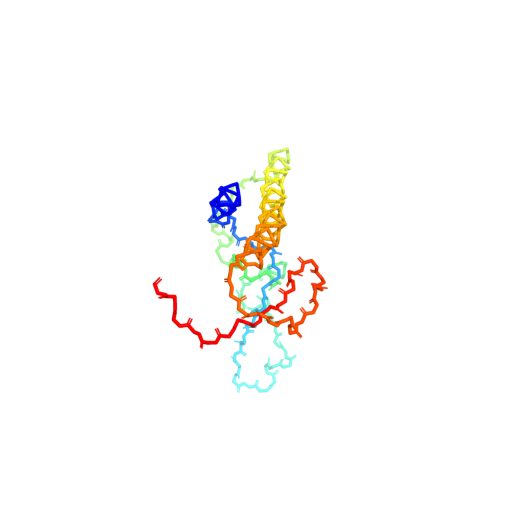5.206 12.964 1.00 86.75 81 LYS A O 1
ATOM 661 N N . TYR A 1 82 ? -8.739 17.261 13.156 1.00 89.38 82 TYR A N 1
ATOM 662 C CA . TYR A 1 82 ? -8.520 17.634 11.759 1.00 89.38 82 TYR A CA 1
ATOM 663 C C . TYR A 1 82 ? -7.030 17.601 11.398 1.00 89.38 82 TYR A C 1
ATOM 665 O O . TYR A 1 82 ? -6.651 16.992 10.401 1.00 89.38 82 TYR A O 1
ATOM 673 N N . LYS A 1 83 ? -6.161 18.172 12.242 1.00 91.69 83 LYS A N 1
ATOM 674 C CA . LYS A 1 83 ? -4.710 18.156 12.017 1.00 91.69 83 LYS A CA 1
ATOM 675 C C . LYS A 1 83 ? -4.160 16.728 11.903 1.00 91.69 83 LYS A C 1
ATOM 677 O O . LYS A 1 83 ? -3.430 16.443 10.958 1.00 91.69 83 LYS A O 1
ATOM 682 N N . MET A 1 84 ? -4.563 15.821 12.796 1.00 87.81 84 MET A N 1
ATOM 683 C CA . MET A 1 84 ? -4.168 14.407 12.724 1.00 87.81 84 MET A CA 1
ATOM 684 C C . MET A 1 84 ? -4.649 13.728 11.435 1.00 87.81 84 MET A C 1
ATOM 686 O O . MET A 1 84 ? -3.921 12.915 10.868 1.00 87.81 84 MET A O 1
ATOM 690 N N . GLN A 1 85 ? -5.860 14.040 10.962 1.00 88.31 85 GLN A N 1
ATOM 691 C CA . GLN A 1 85 ? -6.367 13.512 9.691 1.00 88.31 85 GLN A CA 1
ATOM 692 C C . GLN A 1 85 ? -5.542 14.019 8.504 1.00 88.31 85 GLN A C 1
ATOM 694 O O . GLN A 1 85 ? -5.099 13.214 7.691 1.00 88.31 85 GLN A O 1
ATOM 699 N N . VAL A 1 86 ? -5.246 15.321 8.448 1.00 93.12 86 VAL A N 1
ATOM 700 C CA . VAL A 1 86 ? -4.408 15.899 7.385 1.00 93.12 86 VAL A CA 1
ATOM 701 C C . VAL A 1 86 ? -3.009 15.280 7.372 1.00 93.12 86 VAL A C 1
ATOM 703 O O . VAL A 1 86 ? -2.489 14.954 6.304 1.00 93.12 86 VAL A O 1
ATOM 706 N N . GLU A 1 87 ? -2.398 15.078 8.541 1.00 91.62 87 GLU A N 1
ATOM 707 C CA . GLU A 1 87 ? -1.092 14.420 8.657 1.00 91.62 87 GLU A CA 1
ATOM 708 C C . GLU A 1 87 ? -1.140 12.967 8.161 1.00 91.62 87 GLU A C 1
ATOM 710 O O . GLU A 1 87 ? -0.266 12.543 7.398 1.00 91.62 87 GLU A O 1
ATOM 715 N N . LYS A 1 88 ? -2.184 12.211 8.527 1.00 89.25 88 LYS A N 1
ATOM 716 C CA . LYS A 1 88 ? -2.410 10.847 8.021 1.00 89.25 88 LYS A CA 1
ATOM 717 C C . LYS A 1 88 ? -2.560 10.822 6.502 1.00 89.25 88 LYS A C 1
ATOM 719 O O . LYS A 1 88 ? -1.871 10.048 5.835 1.00 89.25 88 LYS A O 1
ATOM 724 N N . ASP A 1 89 ? -3.390 11.697 5.946 1.00 91.31 89 ASP A N 1
ATOM 725 C CA . ASP A 1 89 ? -3.607 11.795 4.502 1.00 91.31 89 ASP A CA 1
ATOM 726 C C . ASP A 1 89 ? -2.323 12.162 3.759 1.00 91.31 89 ASP A C 1
ATOM 728 O O . ASP A 1 89 ? -2.026 11.598 2.703 1.00 91.31 89 ASP A O 1
ATOM 732 N N . ALA A 1 90 ? -1.523 13.074 4.315 1.00 93.75 90 ALA A N 1
ATOM 733 C CA . ALA A 1 90 ? -0.228 13.439 3.758 1.00 93.75 90 ALA A CA 1
ATOM 734 C C . ALA A 1 90 ? 0.732 12.238 3.716 1.00 93.75 90 ALA A C 1
ATOM 736 O O . ALA A 1 90 ? 1.403 12.033 2.702 1.00 93.75 90 ALA A O 1
ATOM 737 N N . MET A 1 91 ? 0.759 11.403 4.762 1.00 92.56 91 MET A N 1
ATOM 738 C CA . MET A 1 91 ? 1.574 10.182 4.788 1.00 92.56 91 MET A CA 1
ATOM 739 C C . MET A 1 91 ? 1.123 9.155 3.742 1.00 92.56 91 MET A C 1
ATOM 741 O O . MET A 1 91 ? 1.967 8.596 3.035 1.00 92.56 91 MET A O 1
ATOM 745 N N . TYR A 1 92 ? -0.187 8.934 3.588 1.00 93.75 92 TYR A N 1
ATOM 746 C CA . TYR A 1 92 ? -0.715 8.046 2.547 1.00 93.75 92 TYR A CA 1
ATOM 747 C C . TYR A 1 92 ? -0.414 8.567 1.136 1.00 93.75 92 TYR A C 1
ATOM 749 O O . TYR A 1 92 ? -0.004 7.794 0.264 1.00 93.75 92 TYR A O 1
ATOM 757 N N . ARG A 1 93 ? -0.548 9.882 0.910 1.00 94.75 93 ARG A N 1
ATOM 758 C CA . ARG A 1 93 ? -0.170 10.526 -0.359 1.00 94.75 93 ARG A CA 1
ATOM 759 C C . ARG A 1 93 ? 1.319 10.352 -0.643 1.00 94.75 93 ARG A C 1
ATOM 761 O O . ARG A 1 93 ? 1.667 9.930 -1.745 1.00 94.75 93 ARG A O 1
ATOM 768 N N . GLU A 1 94 ? 2.190 10.591 0.343 1.00 95.25 94 GLU A N 1
ATOM 769 C CA . GLU A 1 94 ? 3.630 10.380 0.172 1.00 95.25 94 GLU A CA 1
ATOM 770 C C . GLU A 1 94 ? 3.920 8.919 -0.192 1.00 95.25 94 GLU A C 1
ATOM 772 O O . GLU A 1 94 ? 4.628 8.668 -1.168 1.00 95.25 94 GLU A O 1
ATOM 777 N N . LEU A 1 95 ? 3.356 7.949 0.535 1.00 95.44 95 LEU A N 1
ATOM 778 C CA . LEU A 1 95 ? 3.561 6.527 0.249 1.00 95.44 95 LEU A CA 1
ATOM 779 C C . LEU A 1 95 ? 3.175 6.182 -1.197 1.00 95.44 95 LEU A C 1
ATOM 781 O O . LEU A 1 95 ? 3.975 5.581 -1.923 1.00 95.44 95 LEU A O 1
ATOM 785 N N . ARG A 1 96 ? 1.981 6.600 -1.632 1.00 95.38 96 ARG A N 1
ATOM 786 C CA . ARG A 1 96 ? 1.491 6.386 -3.001 1.00 95.38 96 ARG A CA 1
ATOM 787 C C . ARG A 1 96 ? 2.460 6.962 -4.031 1.00 95.38 96 ARG A C 1
ATOM 789 O O . ARG A 1 96 ? 2.846 6.270 -4.975 1.00 95.38 96 ARG A O 1
ATOM 796 N N . ASP A 1 97 ? 2.883 8.206 -3.840 1.00 96.50 97 ASP A N 1
ATOM 797 C CA . ASP A 1 97 ? 3.738 8.907 -4.794 1.00 96.50 97 ASP A CA 1
ATOM 798 C C . ASP A 1 97 ? 5.140 8.275 -4.863 1.00 96.50 97 ASP A C 1
ATOM 800 O O . ASP A 1 97 ? 5.719 8.149 -5.948 1.00 96.50 97 ASP A O 1
ATOM 804 N N . ARG A 1 98 ? 5.676 7.803 -3.728 1.00 96.00 98 ARG A N 1
ATOM 805 C CA . ARG A 1 98 ? 6.943 7.052 -3.668 1.00 96.00 98 ARG A CA 1
ATOM 806 C C . ARG A 1 98 ? 6.851 5.734 -4.424 1.00 96.00 98 ARG A C 1
ATOM 808 O O . ARG A 1 98 ? 7.748 5.433 -5.212 1.00 96.00 98 ARG A O 1
ATOM 815 N N . LEU A 1 99 ? 5.773 4.973 -4.232 1.00 96.38 99 LEU A N 1
ATOM 816 C CA . LEU A 1 99 ? 5.542 3.712 -4.941 1.00 96.38 99 LEU A CA 1
ATOM 817 C C . LEU A 1 99 ? 5.399 3.936 -6.452 1.00 96.38 99 LEU A C 1
ATOM 819 O O . LEU A 1 99 ? 6.058 3.255 -7.243 1.00 96.38 99 LEU A O 1
ATOM 823 N N . ALA A 1 100 ? 4.613 4.934 -6.862 1.00 96.12 100 ALA A N 1
ATOM 824 C CA . ALA A 1 100 ? 4.436 5.290 -8.268 1.00 96.12 100 ALA A CA 1
ATOM 825 C C . ALA A 1 100 ? 5.766 5.702 -8.924 1.00 96.12 100 ALA A C 1
ATOM 827 O O . ALA A 1 100 ? 6.117 5.226 -10.011 1.00 96.12 100 ALA A O 1
ATOM 828 N N . ARG A 1 101 ? 6.561 6.532 -8.237 1.00 96.12 101 ARG A N 1
ATOM 829 C CA . ARG A 1 101 ? 7.886 6.953 -8.707 1.00 96.12 101 ARG A CA 1
ATOM 830 C C . ARG A 1 101 ? 8.859 5.781 -8.793 1.00 96.12 101 ARG A C 1
ATOM 832 O O . ARG A 1 101 ? 9.540 5.634 -9.808 1.00 96.12 101 ARG A O 1
ATOM 839 N N . ALA A 1 102 ? 8.897 4.918 -7.778 1.00 96.00 102 ALA A N 1
ATOM 840 C CA . ALA A 1 102 ? 9.742 3.728 -7.769 1.00 96.00 102 ALA A CA 1
ATOM 841 C C . ALA A 1 102 ? 9.393 2.773 -8.922 1.00 96.00 102 ALA A C 1
ATOM 843 O O . ALA A 1 102 ? 10.302 2.232 -9.561 1.00 96.00 102 ALA A O 1
ATOM 844 N N . LYS A 1 103 ? 8.099 2.614 -9.234 1.00 94.50 103 LYS A N 1
ATOM 845 C CA . LYS A 1 103 ? 7.616 1.840 -10.385 1.00 94.50 103 LYS A CA 1
ATOM 846 C C . LYS A 1 103 ? 8.104 2.444 -11.705 1.00 94.50 103 LYS A C 1
ATOM 848 O O . LYS A 1 103 ? 8.736 1.741 -12.492 1.00 94.50 103 LYS A O 1
ATOM 853 N N . LYS A 1 104 ? 7.918 3.754 -11.916 1.00 93.38 104 LYS A N 1
ATOM 854 C CA . LYS A 1 104 ? 8.389 4.464 -13.124 1.00 93.38 104 LYS A CA 1
ATOM 855 C C . LYS A 1 104 ? 9.904 4.342 -13.313 1.00 93.38 104 LYS A C 1
ATOM 857 O O . LYS A 1 104 ? 10.363 3.970 -14.392 1.00 93.38 104 LYS A O 1
ATOM 862 N N . LEU A 1 105 ? 10.679 4.587 -12.254 1.00 94.44 105 LEU A N 1
ATOM 863 C CA . LEU A 1 105 ? 12.135 4.431 -12.279 1.00 94.44 105 LEU A CA 1
ATOM 864 C C . LEU A 1 105 ? 12.551 2.982 -12.562 1.00 94.44 105 LEU A C 1
ATOM 866 O O . LEU A 1 105 ? 13.546 2.766 -13.247 1.00 94.44 105 LEU A O 1
ATOM 870 N N . GLY A 1 106 ? 11.791 2.000 -12.069 1.00 93.06 106 GLY A N 1
ATOM 871 C CA . GLY A 1 106 ? 12.000 0.581 -12.358 1.00 93.06 106 GLY A CA 1
ATOM 872 C C . GLY A 1 106 ? 11.836 0.243 -13.837 1.00 93.06 106 GLY A C 1
ATOM 873 O O . GLY A 1 106 ? 12.713 -0.407 -14.409 1.00 93.06 106 GLY A O 1
ATOM 874 N N . HIS A 1 107 ? 10.768 0.734 -14.471 1.00 91.81 107 HIS A N 1
ATOM 875 C CA . HIS A 1 107 ? 10.546 0.552 -15.909 1.00 91.81 107 HIS A CA 1
ATOM 876 C C . HIS A 1 107 ? 11.663 1.193 -16.741 1.00 91.81 107 HIS A C 1
ATOM 878 O O . HIS A 1 107 ? 12.223 0.547 -17.627 1.00 91.81 107 HIS A O 1
ATOM 884 N N . MET A 1 108 ? 12.055 2.427 -16.408 1.00 91.75 108 MET A N 1
ATOM 885 C CA . MET A 1 108 ? 13.151 3.122 -17.093 1.00 91.75 108 MET A CA 1
ATOM 886 C C . MET A 1 108 ? 14.487 2.389 -16.935 1.00 91.75 108 MET A C 1
ATOM 888 O O . MET A 1 108 ? 15.183 2.183 -17.927 1.00 91.75 108 MET A O 1
ATOM 892 N N . SER A 1 109 ? 14.833 1.947 -15.718 1.00 91.88 109 SER A N 1
ATOM 893 C CA . SER A 1 109 ? 16.074 1.195 -15.497 1.00 91.88 109 SER A CA 1
ATOM 894 C C . SER A 1 109 ? 16.088 -0.115 -16.276 1.00 91.88 109 SER A C 1
ATOM 896 O O . SER A 1 109 ? 17.089 -0.432 -16.906 1.00 91.88 109 SER A O 1
ATOM 898 N N . ALA A 1 110 ? 14.963 -0.839 -16.305 1.00 91.31 110 ALA A N 1
ATOM 899 C CA . ALA A 1 110 ? 14.858 -2.093 -17.043 1.00 91.31 110 ALA A CA 1
ATOM 900 C C . ALA A 1 110 ? 15.018 -1.883 -18.557 1.00 91.31 110 ALA A C 1
ATOM 902 O O . ALA A 1 110 ? 15.645 -2.703 -19.227 1.00 91.31 110 ALA A O 1
ATOM 903 N N . LYS A 1 111 ? 14.490 -0.773 -19.091 1.00 91.75 111 LYS A N 1
ATOM 904 C CA . LYS A 1 111 ? 14.668 -0.393 -20.496 1.00 91.75 111 LYS A CA 1
ATOM 905 C C . LYS A 1 111 ? 16.128 -0.083 -20.827 1.00 91.75 111 LYS A C 1
ATOM 907 O O . LYS A 1 111 ? 16.652 -0.668 -21.769 1.00 91.75 111 LYS A O 1
ATOM 912 N N . LEU A 1 112 ? 16.795 0.753 -20.032 1.00 92.44 112 LEU A N 1
ATOM 913 C CA . LEU A 1 112 ? 18.206 1.096 -20.250 1.00 92.44 112 LEU A CA 1
ATOM 914 C C . LEU A 1 112 ? 19.123 -0.126 -20.103 1.00 92.44 112 LEU A C 1
ATOM 916 O O . LEU A 1 112 ? 20.025 -0.335 -20.913 1.00 92.44 112 LEU A O 1
ATOM 920 N N . ASP A 1 113 ? 18.875 -0.975 -19.103 1.00 92.62 113 ASP A N 1
ATOM 921 C CA . ASP A 1 113 ? 19.626 -2.219 -18.928 1.00 92.62 113 ASP A CA 1
ATOM 922 C C . ASP A 1 113 ? 19.437 -3.175 -20.105 1.00 92.62 113 ASP A C 1
ATOM 924 O O . ASP A 1 113 ? 20.390 -3.841 -20.517 1.00 92.62 113 ASP A O 1
ATOM 928 N N . LEU A 1 114 ? 18.227 -3.246 -20.666 1.00 92.62 114 LEU A N 1
ATOM 929 C CA . LEU A 1 114 ? 17.985 -4.020 -21.873 1.00 92.62 114 LEU A CA 1
ATOM 930 C C . LEU A 1 114 ? 18.739 -3.437 -23.067 1.00 92.62 114 LEU A C 1
ATOM 932 O O . LEU A 1 114 ? 19.403 -4.194 -23.766 1.00 92.62 114 LEU A O 1
ATOM 936 N N . GLU A 1 115 ? 18.644 -2.130 -23.310 1.00 92.00 115 GLU A N 1
ATOM 937 C CA . GLU A 1 115 ? 19.330 -1.464 -24.424 1.00 92.00 115 GLU A CA 1
ATOM 938 C C . GLU A 1 115 ? 20.839 -1.725 -24.364 1.00 92.00 115 GLU A C 1
ATOM 940 O O . GLU A 1 115 ? 21.422 -2.180 -25.349 1.00 92.00 115 GLU A O 1
ATOM 945 N N . ARG A 1 116 ? 21.442 -1.600 -23.175 1.00 94.75 116 ARG A N 1
ATOM 946 C CA . ARG A 1 116 ? 22.847 -1.951 -22.930 1.00 94.75 116 ARG A CA 1
ATOM 947 C C . ARG A 1 116 ? 23.155 -3.418 -23.257 1.00 94.75 116 ARG A C 1
ATOM 949 O O . ARG A 1 116 ? 24.138 -3.711 -23.935 1.00 94.75 116 ARG A O 1
ATOM 956 N N . LYS A 1 117 ? 22.318 -4.361 -22.809 1.00 92.81 117 LYS A N 1
ATOM 957 C CA . LYS A 1 117 ? 22.489 -5.804 -23.093 1.00 92.81 117 LYS A CA 1
ATOM 958 C C . LYS A 1 117 ? 22.280 -6.148 -24.569 1.00 92.81 117 LYS A C 1
ATOM 960 O O . LYS A 1 117 ? 22.909 -7.071 -25.080 1.00 92.81 117 LYS A O 1
ATOM 965 N N . VAL A 1 118 ? 21.389 -5.438 -25.256 1.00 93.12 118 VAL A N 1
ATOM 966 C CA . VAL A 1 118 ? 21.141 -5.605 -26.691 1.00 93.12 118 VAL A CA 1
ATOM 967 C C . VAL A 1 118 ? 22.298 -5.014 -27.490 1.00 93.12 118 VAL A C 1
ATOM 969 O O . VAL A 1 118 ? 22.684 -5.612 -28.482 1.00 93.12 118 VAL A O 1
ATOM 972 N N . GLN A 1 119 ? 22.919 -3.916 -27.073 1.00 91.81 119 GLN A N 1
ATOM 973 C CA . GLN A 1 119 ? 24.121 -3.399 -27.738 1.00 91.81 119 GLN A CA 1
ATOM 974 C C . GLN A 1 119 ? 25.347 -4.306 -27.545 1.00 91.81 119 GLN A C 1
ATOM 976 O O . GLN A 1 119 ? 26.228 -4.343 -28.402 1.00 91.81 119 GLN A O 1
ATOM 981 N N . ALA A 1 120 ? 25.390 -5.091 -26.465 1.00 90.38 120 ALA A N 1
ATOM 982 C CA . ALA A 1 120 ? 26.460 -6.051 -26.229 1.00 90.38 120 ALA A CA 1
ATOM 983 C C . ALA A 1 120 ? 26.535 -7.157 -27.307 1.00 90.38 120 ALA A C 1
ATOM 985 O O . ALA A 1 120 ? 25.565 -7.485 -28.010 1.00 90.38 120 ALA A O 1
ATOM 986 N N . LYS A 1 121 ? 27.727 -7.758 -27.415 1.00 88.19 121 LYS A N 1
ATOM 987 C CA . LYS A 1 121 ? 28.022 -8.858 -28.342 1.00 88.19 121 LYS A CA 1
ATOM 988 C C . LYS A 1 121 ? 27.191 -10.100 -27.999 1.00 88.19 121 LYS A C 1
ATOM 990 O O . LYS A 1 121 ? 26.894 -10.374 -26.839 1.00 88.19 121 LYS A O 1
ATOM 995 N N . GLY A 1 122 ? 26.850 -10.874 -29.026 1.00 88.81 122 GLY A N 1
ATOM 996 C CA . GLY A 1 122 ? 26.090 -12.119 -28.899 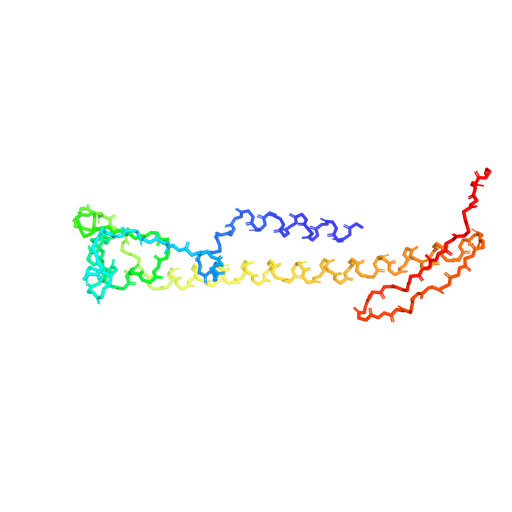1.00 88.81 122 GLY A CA 1
ATOM 997 C C . GLY A 1 122 ? 24.888 -12.168 -29.838 1.00 88.81 122 GLY A C 1
ATOM 998 O O . GLY A 1 122 ? 24.211 -11.161 -30.076 1.00 88.81 122 GLY A O 1
ATOM 999 N N . ARG A 1 123 ? 24.619 -13.360 -30.383 1.00 91.19 123 ARG A N 1
ATOM 1000 C CA . ARG A 1 123 ? 23.462 -13.590 -31.255 1.00 91.19 123 ARG A CA 1
ATOM 1001 C C . ARG A 1 123 ? 22.186 -13.545 -30.416 1.00 91.19 123 ARG A C 1
ATOM 1003 O O . ARG A 1 123 ? 22.059 -14.269 -29.430 1.00 91.19 123 ARG A O 1
ATOM 1010 N N . LYS A 1 124 ? 21.243 -12.703 -30.824 1.00 94.19 124 LYS A N 1
ATOM 1011 C CA . LYS A 1 124 ? 20.001 -12.403 -30.106 1.00 94.19 124 LYS A CA 1
ATOM 1012 C C . LYS A 1 124 ? 18.834 -12.340 -31.084 1.00 94.19 124 LYS A C 1
ATOM 1014 O O . LYS A 1 124 ? 19.016 -11.944 -32.232 1.00 94.19 124 LYS A O 1
ATOM 1019 N N . LYS A 1 125 ? 17.646 -12.726 -30.626 1.00 94.12 125 LYS A N 1
ATOM 1020 C CA . LYS A 1 125 ? 16.387 -12.647 -31.376 1.00 94.12 125 LYS A CA 1
ATOM 1021 C C . LYS A 1 125 ? 15.347 -11.931 -30.524 1.00 94.12 125 LYS A C 1
ATOM 1023 O O . LYS A 1 125 ? 15.173 -12.275 -29.356 1.00 94.12 125 LYS A O 1
ATOM 1028 N N . LYS A 1 126 ? 14.659 -10.947 -31.098 1.00 95.25 126 LYS A N 1
ATOM 1029 C CA . LYS A 1 126 ? 13.506 -10.304 -30.459 1.00 95.25 126 LYS A CA 1
ATOM 1030 C C . LYS A 1 126 ? 12.333 -11.288 -30.471 1.00 95.25 126 LYS A C 1
ATOM 1032 O O . LYS A 1 126 ? 12.004 -11.819 -31.527 1.00 95.25 126 LYS A O 1
ATOM 1037 N N . VAL A 1 127 ? 11.756 -11.563 -29.303 1.00 94.56 127 VAL A N 1
ATOM 1038 C CA . VAL A 1 127 ? 10.640 -12.512 -29.124 1.00 94.56 127 VAL A CA 1
ATOM 1039 C C . VAL A 1 127 ? 9.328 -11.770 -28.901 1.00 94.56 127 VAL A C 1
ATOM 1041 O O . VAL A 1 127 ? 8.315 -12.153 -29.470 1.00 94.56 127 VAL A O 1
ATOM 1044 N N . LYS A 1 128 ? 9.352 -10.680 -28.123 1.00 93.50 128 LYS A N 1
ATOM 1045 C CA . LYS A 1 128 ? 8.185 -9.820 -27.893 1.00 93.50 128 LYS A CA 1
ATOM 1046 C C . LYS A 1 128 ? 8.560 -8.350 -28.060 1.00 93.50 128 LYS A C 1
ATOM 1048 O O . LYS A 1 128 ? 9.661 -7.936 -27.684 1.00 93.50 128 LYS A O 1
ATOM 1053 N N . ALA A 1 129 ? 7.660 -7.562 -28.642 1.00 90.94 129 ALA A N 1
ATOM 1054 C CA . ALA A 1 129 ? 7.793 -6.110 -28.697 1.00 90.94 129 ALA A CA 1
ATOM 1055 C C . ALA A 1 129 ? 7.657 -5.470 -27.303 1.00 90.94 129 ALA A C 1
ATOM 1057 O O . ALA A 1 129 ? 7.244 -6.121 -26.346 1.00 90.94 129 ALA A O 1
ATOM 1058 N N . ALA A 1 130 ? 8.072 -4.207 -27.188 1.00 89.31 130 ALA A N 1
ATOM 1059 C CA . ALA A 1 130 ? 7.836 -3.425 -25.980 1.00 89.31 130 ALA A CA 1
ATOM 1060 C C . ALA A 1 130 ? 6.344 -3.076 -25.909 1.00 89.31 130 ALA A C 1
ATOM 1062 O O . ALA A 1 130 ? 5.772 -2.664 -26.915 1.00 89.31 130 ALA A O 1
ATOM 1063 N N . GLU A 1 131 ? 5.732 -3.249 -24.743 1.00 88.81 131 GLU A N 1
ATOM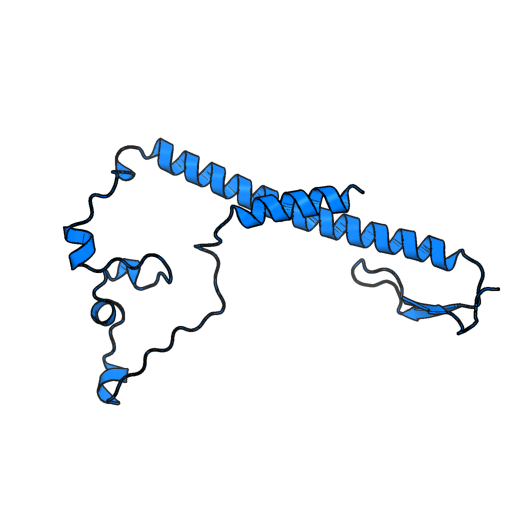 1064 C CA . GLU A 1 131 ? 4.291 -3.083 -24.544 1.00 88.81 131 GLU A CA 1
ATOM 1065 C C . GLU A 1 131 ? 4.034 -2.552 -23.129 1.00 88.81 131 GLU A C 1
ATOM 1067 O O . GLU A 1 131 ? 4.742 -2.928 -22.194 1.00 88.81 131 GLU A O 1
ATOM 1072 N N . ASN A 1 132 ? 3.050 -1.662 -22.959 1.00 80.44 132 ASN A N 1
ATOM 1073 C CA . ASN A 1 132 ? 2.621 -1.132 -21.653 1.00 80.44 132 ASN A CA 1
ATOM 1074 C C . ASN A 1 132 ? 3.767 -0.585 -20.773 1.00 80.44 132 ASN A C 1
ATOM 1076 O O . ASN A 1 132 ? 3.801 -0.788 -19.561 1.00 80.44 132 ASN A O 1
ATOM 1080 N N . GLY A 1 133 ? 4.751 0.083 -21.388 1.00 77.12 133 GLY A N 1
ATOM 1081 C CA . GLY A 1 133 ? 5.920 0.637 -20.690 1.00 77.12 133 GLY A CA 1
ATOM 1082 C C . GLY A 1 133 ? 6.963 -0.399 -20.248 1.00 77.12 133 GLY A C 1
ATOM 1083 O O . GLY A 1 133 ? 7.988 -0.026 -19.674 1.00 77.12 133 GLY A O 1
ATOM 1084 N N . MET A 1 134 ? 6.743 -1.684 -20.535 1.00 82.44 134 MET A N 1
ATOM 1085 C CA . MET A 1 134 ? 7.718 -2.749 -20.324 1.00 82.44 134 MET A CA 1
ATOM 1086 C C . MET A 1 134 ? 8.673 -2.848 -21.520 1.00 82.44 134 MET A C 1
ATOM 1088 O O . MET A 1 134 ? 8.257 -2.673 -22.671 1.00 82.44 134 MET A O 1
ATOM 1092 N N . PRO A 1 135 ? 9.965 -3.124 -21.280 1.00 89.69 135 PRO A N 1
ATOM 1093 C CA . PRO A 1 135 ? 10.938 -3.224 -22.356 1.00 89.69 135 PRO A CA 1
ATOM 1094 C C . PRO A 1 135 ? 10.730 -4.513 -23.173 1.00 89.69 135 PRO A C 1
ATOM 1096 O O . PRO A 1 135 ? 10.175 -5.495 -22.683 1.00 89.69 135 PRO A O 1
ATOM 1099 N N . ALA A 1 136 ? 11.167 -4.508 -24.435 1.00 92.62 136 ALA A N 1
ATOM 1100 C CA . ALA A 1 136 ? 11.019 -5.652 -25.338 1.00 92.62 136 ALA A CA 1
ATOM 1101 C C . ALA A 1 136 ? 11.738 -6.909 -24.813 1.00 92.62 136 ALA A C 1
ATOM 1103 O O . ALA A 1 136 ? 12.784 -6.828 -24.176 1.00 92.62 136 ALA A O 1
ATOM 1104 N N . VAL A 1 137 ? 11.229 -8.096 -25.133 1.00 93.12 137 VAL A N 1
ATOM 1105 C CA . VAL A 1 137 ? 11.849 -9.349 -24.681 1.00 93.12 137 VAL A CA 1
ATOM 1106 C C . VAL A 1 137 ? 12.734 -9.914 -25.784 1.00 93.12 137 VAL A C 1
ATOM 1108 O O . VAL A 1 137 ? 12.282 -10.138 -26.910 1.00 93.12 137 VAL A O 1
ATOM 1111 N N . TYR A 1 138 ? 13.998 -10.171 -25.449 1.00 94.19 138 TYR A N 1
ATOM 1112 C CA . TYR A 1 138 ? 14.983 -10.788 -26.333 1.00 94.19 138 TYR A CA 1
ATOM 1113 C C . TYR A 1 138 ? 15.417 -12.146 -25.785 1.00 94.19 138 TYR A C 1
ATOM 1115 O O . TYR A 1 138 ? 15.550 -12.332 -24.578 1.00 94.19 138 TYR A O 1
ATOM 1123 N N . ARG A 1 139 ? 15.683 -13.085 -26.693 1.00 94.56 139 ARG A N 1
ATOM 1124 C CA . ARG A 1 139 ? 16.296 -14.381 -26.399 1.00 94.56 139 ARG A CA 1
ATOM 1125 C C . ARG A 1 139 ? 17.697 -14.404 -26.996 1.00 94.56 139 ARG A C 1
ATOM 1127 O O . ARG A 1 139 ? 17.860 -14.242 -28.207 1.00 94.56 139 ARG A O 1
ATOM 1134 N N . TRP A 1 140 ? 18.703 -14.602 -26.152 1.00 94.62 140 TRP A N 1
ATOM 1135 C CA . TRP A 1 140 ? 20.083 -14.813 -26.586 1.00 94.62 140 TRP A CA 1
ATOM 1136 C C . TRP A 1 140 ? 20.301 -16.281 -26.955 1.00 94.62 140 TRP A C 1
ATOM 1138 O O . TRP A 1 140 ? 19.665 -17.175 -26.391 1.00 94.62 140 TRP A O 1
ATOM 1148 N N . LYS A 1 141 ? 21.188 -16.537 -27.922 1.00 93.44 141 LYS A N 1
ATOM 1149 C CA . LYS A 1 141 ? 21.649 -17.896 -28.227 1.00 93.44 141 LYS A CA 1
ATOM 1150 C C . LYS A 1 141 ? 22.346 -18.458 -26.985 1.00 93.44 141 LYS A C 1
ATOM 1152 O O . LYS A 1 141 ? 23.157 -17.765 -26.377 1.00 93.44 141 LYS A O 1
ATOM 1157 N N . GLN A 1 142 ? 22.052 -19.707 -26.636 1.00 92.06 142 GLN A N 1
ATOM 1158 C CA . GLN A 1 142 ? 22.725 -20.402 -25.543 1.00 92.06 142 GLN A CA 1
ATOM 1159 C C . GLN A 1 142 ? 24.182 -20.660 -25.943 1.00 92.06 142 GLN A C 1
ATOM 1161 O O . GLN A 1 142 ? 24.481 -21.550 -26.735 1.00 92.06 142 GLN A O 1
ATOM 1166 N N . GLN A 1 143 ? 25.077 -19.809 -25.459 1.00 90.62 143 GLN A N 1
ATOM 1167 C CA . GLN A 1 143 ? 26.508 -19.886 -25.708 1.00 90.62 143 GLN A CA 1
ATOM 1168 C C . GLN A 1 143 ? 27.233 -19.359 -24.473 1.00 90.62 143 GLN A C 1
ATOM 1170 O O . GLN A 1 143 ? 26.908 -18.280 -23.976 1.00 90.62 143 GLN A O 1
ATOM 1175 N N . ARG A 1 144 ? 28.209 -20.123 -23.975 1.00 88.94 144 ARG A N 1
ATOM 1176 C CA . ARG A 1 144 ? 29.044 -19.703 -22.847 1.00 88.94 144 ARG A CA 1
ATOM 1177 C C . ARG A 1 144 ? 29.933 -18.540 -23.291 1.00 88.94 144 ARG A C 1
ATOM 1179 O O . ARG A 1 144 ? 30.554 -18.612 -24.353 1.00 88.94 144 ARG A O 1
ATOM 1186 N N . GLN A 1 145 ? 29.971 -17.473 -22.496 1.00 83.75 145 GLN A N 1
ATOM 1187 C CA . GLN A 1 145 ? 30.973 -16.425 -22.673 1.00 83.75 145 GLN A CA 1
ATOM 1188 C C . GLN A 1 145 ? 32.343 -17.032 -22.351 1.00 83.75 145 GLN A C 1
ATOM 1190 O O . GLN A 1 145 ? 32.479 -17.708 -21.331 1.00 83.75 145 GLN A O 1
ATOM 1195 N N . LYS A 1 146 ? 33.293 -16.881 -23.277 1.00 79.25 146 LYS A N 1
ATOM 1196 C CA . LYS A 1 146 ? 34.691 -17.240 -23.034 1.00 79.25 146 LYS A CA 1
ATOM 1197 C C . LYS A 1 146 ? 35.313 -16.229 -22.086 1.00 79.25 146 LYS A C 1
ATOM 1199 O O . LYS A 1 146 ? 34.967 -15.036 -22.241 1.00 79.25 146 LYS A O 1
#